Protein AF-A0A1X1BLW0-F1 (afdb_monomer)

Sequence (144 aa):
MTRNAKTIEEKAKQLRLEALRYCETADRNLKLALLEAEQRIKQAKQEFMKREQEVTNLSKNFAMGRVAKIVEFTKRMVDQKPVDLHELKPGEVEALHKYFVPYIQQLKVVELRQKEFDLVKEKIEVNAKVYMLYKQEAETADDS

Solvent-accessible surface area (backbone atoms only — not comparable to full-atom values): 7702 Å² total; per-residue (Å²): 121,67,69,64,54,54,56,50,52,55,49,52,54,51,52,39,55,50,51,43,54,48,36,57,53,48,49,57,54,44,53,53,49,42,54,53,28,53,51,50,31,53,53,35,46,55,54,35,53,55,36,48,52,51,40,56,62,55,48,72,80,45,58,68,76,54,47,55,49,46,54,53,49,30,52,32,51,78,67,72,40,91,74,81,63,85,86,48,55,72,72,52,51,50,44,29,65,74,38,46,35,57,35,56,51,34,51,52,49,32,54,51,33,48,53,55,34,54,50,42,52,51,51,48,55,51,42,53,53,52,36,50,52,44,48,52,54,53,55,59,63,76,77,110

Nearest PDB structures (foldseek):
  8wjo-assembly1_B  TM=3.511E-01  e=2.831E-01  Saccharomyces cerevisiae S288C
  8ts7-assembly1_B  TM=3.708E-01  e=2.543E+00  Homo sapiens
  8tsc-assembly1_B  TM=3.843E-01  e=2.838E+00  Homo sapiens
  5fi4-assembly1_B  TM=3.880E-01  e=8.053E+00  Homo sapiens

Foldseek 3Di:
DVVVVVVVLVVLLVVLVVLLVVLVVVLVVLVVQLVVLVVQLVVLVVVLVVLVVVLVVVCVVDDPVLSVVLLVQLVCVLVVHDDDCPVDDPVSVVCSVPRNNVNVVSVVSSVVSVVSNVVSVVSNVVSVVSSVVSVVVNVVSVVD

Mean predicted aligned error: 6.31 Å

Structure (mmCIF, N/CA/C/O backbone):
data_AF-A0A1X1BLW0-F1
#
_entry.id   AF-A0A1X1BLW0-F1
#
loop_
_atom_site.group_PDB
_atom_site.id
_atom_site.type_symbol
_atom_site.label_atom_id
_atom_site.label_alt_id
_atom_site.label_comp_id
_atom_site.label_asym_id
_atom_site.label_entity_id
_atom_site.label_seq_id
_atom_site.pdbx_PDB_ins_code
_atom_site.Cartn_x
_atom_site.Cartn_y
_atom_site.Cartn_z
_atom_site.occupancy
_atom_site.B_iso_or_equiv
_atom_site.auth_seq_id
_atom_site.auth_comp_id
_atom_site.auth_asym_id
_atom_site.auth_atom_id
_atom_site.pdbx_PDB_model_num
ATOM 1 N N . MET A 1 1 ? 19.127 4.975 -54.133 1.00 53.00 1 MET A N 1
ATOM 2 C CA . MET A 1 1 ? 18.236 4.572 -53.017 1.00 53.00 1 MET A CA 1
ATOM 3 C C . MET A 1 1 ? 18.986 4.150 -51.744 1.00 53.00 1 MET A C 1
ATOM 5 O O . MET A 1 1 ? 18.387 4.140 -50.682 1.00 53.00 1 MET A O 1
ATOM 9 N N . THR A 1 2 ? 20.294 3.882 -51.799 1.00 56.47 2 THR A N 1
ATOM 10 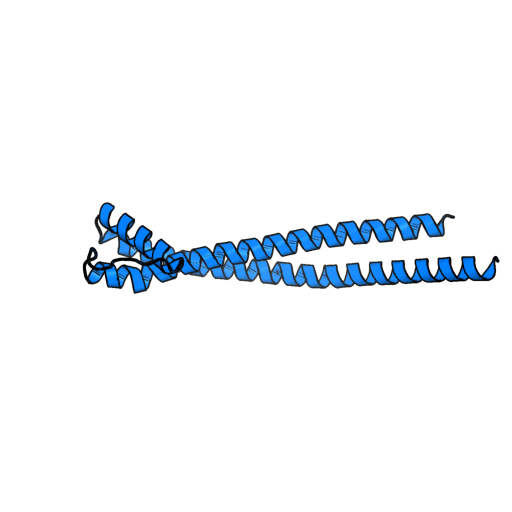C CA . THR A 1 2 ? 21.135 3.388 -50.686 1.00 56.47 2 THR A CA 1
ATOM 11 C C . THR A 1 2 ? 21.433 4.388 -49.558 1.00 56.47 2 THR A C 1
ATOM 13 O O . THR A 1 2 ? 21.652 3.966 -48.429 1.00 56.47 2 THR A O 1
ATOM 16 N N . ARG A 1 3 ? 21.422 5.706 -49.814 1.00 57.25 3 ARG A N 1
ATOM 17 C CA . ARG A 1 3 ? 21.667 6.731 -48.773 1.00 57.25 3 ARG A CA 1
ATOM 18 C C . ARG A 1 3 ? 20.551 6.794 -47.726 1.00 57.25 3 ARG A C 1
ATOM 20 O O . ARG A 1 3 ? 20.842 6.875 -46.543 1.00 57.25 3 ARG A O 1
ATOM 27 N N . ASN A 1 4 ? 19.293 6.693 -48.159 1.00 59.72 4 ASN A N 1
ATOM 28 C CA . ASN A 1 4 ? 18.141 6.778 -47.259 1.00 59.72 4 ASN A CA 1
ATOM 29 C C . ASN A 1 4 ? 18.029 5.549 -46.348 1.00 59.72 4 ASN A C 1
ATOM 31 O O . ASN A 1 4 ? 17.655 5.701 -45.192 1.00 59.72 4 ASN A O 1
ATOM 35 N N . ALA A 1 5 ? 18.391 4.360 -46.844 1.00 61.28 5 ALA A N 1
ATOM 36 C CA . ALA A 1 5 ? 18.404 3.133 -46.046 1.00 61.28 5 ALA A CA 1
ATOM 37 C C . ALA A 1 5 ? 19.432 3.207 -44.903 1.00 61.28 5 ALA A C 1
ATOM 39 O O . ALA A 1 5 ? 19.072 2.974 -43.754 1.00 61.28 5 ALA A O 1
ATOM 40 N N . LYS A 1 6 ? 20.662 3.660 -45.194 1.00 63.34 6 LYS A N 1
ATOM 41 C CA . LYS A 1 6 ? 21.712 3.857 -44.177 1.00 63.34 6 LYS A CA 1
ATOM 42 C C . LYS A 1 6 ? 21.305 4.863 -43.095 1.00 63.34 6 LYS A C 1
ATOM 44 O O . LYS A 1 6 ? 21.496 4.612 -41.914 1.00 63.34 6 LYS A O 1
ATOM 49 N N . THR A 1 7 ? 20.658 5.966 -43.476 1.00 75.62 7 THR A N 1
ATOM 50 C CA . THR A 1 7 ? 20.171 6.964 -42.508 1.00 75.62 7 THR A CA 1
ATOM 51 C C . THR A 1 7 ? 19.009 6.453 -41.644 1.00 75.62 7 THR A C 1
ATOM 53 O O . THR A 1 7 ? 18.845 6.906 -40.514 1.00 75.62 7 THR A O 1
ATOM 56 N N . ILE A 1 8 ? 18.176 5.535 -42.148 1.00 81.75 8 ILE A N 1
ATOM 57 C CA . ILE A 1 8 ? 17.099 4.911 -41.358 1.00 81.75 8 ILE A CA 1
ATOM 58 C C . ILE A 1 8 ? 17.690 3.957 -40.316 1.00 81.75 8 ILE A C 1
ATOM 60 O O . ILE A 1 8 ? 17.280 3.986 -39.158 1.00 81.75 8 ILE A O 1
ATOM 64 N N . GLU A 1 9 ? 18.677 3.162 -40.711 1.00 81.50 9 GLU A N 1
ATOM 65 C CA . GLU A 1 9 ? 19.367 2.209 -39.843 1.00 81.50 9 GLU A CA 1
ATOM 66 C C . GLU A 1 9 ? 20.148 2.902 -38.715 1.00 81.50 9 GLU A C 1
ATOM 68 O O . GLU A 1 9 ? 20.005 2.546 -37.544 1.00 81.50 9 GLU A O 1
ATOM 73 N N . GLU A 1 10 ? 20.879 3.975 -39.031 1.00 81.81 10 GLU A N 1
ATOM 74 C CA . GLU A 1 10 ? 21.566 4.816 -38.040 1.00 81.81 10 GLU A CA 1
ATOM 75 C C . GLU A 1 10 ? 20.585 5.420 -37.021 1.00 81.81 10 GLU A C 1
ATOM 77 O O . GLU A 1 10 ? 20.833 5.387 -35.813 1.00 81.81 10 GLU A O 1
ATOM 82 N N . LYS A 1 11 ? 19.429 5.916 -37.485 1.00 86.62 11 LYS A N 1
ATOM 83 C CA . LYS A 1 11 ? 18.371 6.439 -36.605 1.00 86.62 11 LYS A CA 1
ATOM 84 C C . LYS A 1 11 ? 17.767 5.350 -35.721 1.00 86.62 11 LYS A C 1
ATOM 86 O O . LYS A 1 11 ? 17.535 5.593 -34.539 1.00 86.62 11 LYS A O 1
ATOM 91 N N . ALA A 1 12 ? 17.536 4.154 -36.261 1.00 86.56 12 ALA A N 1
ATOM 92 C CA . ALA A 1 12 ? 17.036 3.020 -35.489 1.00 86.56 12 ALA A CA 1
ATOM 93 C C . ALA A 1 12 ? 18.043 2.587 -34.409 1.00 86.56 12 ALA A C 1
ATOM 95 O O . ALA A 1 12 ? 17.663 2.353 -33.261 1.00 86.56 12 ALA A O 1
ATOM 96 N N . LYS A 1 13 ? 19.343 2.551 -34.731 1.00 86.50 13 LYS A N 1
ATOM 97 C CA . LYS A 1 13 ? 20.410 2.299 -33.750 1.00 86.50 13 LYS A CA 1
ATOM 98 C C . LYS A 1 13 ? 20.420 3.350 -32.639 1.00 86.50 13 LYS A C 1
ATOM 100 O O . LYS A 1 13 ? 20.455 2.984 -31.466 1.00 86.50 13 LYS A O 1
ATOM 105 N N . GLN A 1 14 ? 20.325 4.633 -32.984 1.00 88.81 14 GLN A N 1
ATOM 106 C CA . GLN A 1 14 ? 20.290 5.707 -31.993 1.00 88.81 14 GLN A CA 1
ATOM 107 C C . GLN A 1 14 ? 19.071 5.606 -31.062 1.00 88.81 14 GLN A C 1
ATOM 109 O O . GLN A 1 14 ? 19.234 5.685 -29.844 1.00 88.81 14 GLN A O 1
ATOM 114 N N . LEU A 1 15 ? 17.874 5.371 -31.610 1.00 89.12 15 LEU A N 1
ATOM 115 C CA . LEU A 1 15 ? 16.650 5.216 -30.819 1.00 89.12 15 LEU A CA 1
ATOM 116 C C . LEU A 1 15 ? 16.741 4.042 -29.835 1.00 89.12 15 LEU A C 1
ATOM 118 O O . LEU A 1 15 ? 16.327 4.177 -28.686 1.00 89.12 15 LEU A O 1
ATOM 122 N N . ARG A 1 16 ? 17.336 2.913 -30.239 1.00 90.50 16 ARG A N 1
ATOM 123 C CA . ARG A 1 16 ? 17.554 1.762 -29.344 1.00 90.50 16 ARG A CA 1
ATOM 124 C C . ARG A 1 16 ? 18.504 2.095 -28.194 1.00 90.50 16 ARG A C 1
ATOM 126 O O . ARG A 1 16 ? 18.209 1.776 -27.047 1.00 90.50 16 ARG A O 1
ATOM 133 N N . LEU A 1 17 ? 19.610 2.789 -28.470 1.00 90.50 17 LEU A N 1
ATOM 134 C CA . LEU A 1 17 ? 20.541 3.242 -27.426 1.00 90.50 17 LEU A CA 1
ATOM 135 C C . LEU A 1 17 ? 19.893 4.256 -26.470 1.00 90.50 17 LEU A C 1
ATOM 137 O O . LEU A 1 17 ? 20.164 4.251 -25.269 1.00 90.50 17 LEU A O 1
ATOM 141 N N . GLU A 1 18 ? 19.037 5.142 -26.978 1.00 92.88 18 GLU A N 1
ATOM 142 C CA . GLU A 1 18 ? 18.228 6.044 -26.152 1.00 92.88 18 GLU A CA 1
ATOM 143 C C . GLU A 1 18 ? 17.236 5.271 -25.274 1.00 92.88 18 GLU A C 1
ATOM 145 O O . GLU A 1 18 ? 17.160 5.538 -24.074 1.00 92.88 18 GLU A O 1
ATOM 150 N N . ALA A 1 19 ? 16.557 4.263 -25.825 1.00 93.06 19 ALA A N 1
ATOM 151 C CA . ALA A 1 19 ? 15.627 3.419 -25.084 1.00 93.06 19 ALA A CA 1
ATOM 152 C C . ALA A 1 19 ? 16.317 2.590 -23.984 1.00 93.06 19 ALA A C 1
ATOM 154 O O . ALA A 1 19 ? 15.803 2.506 -22.868 1.00 93.06 19 ALA A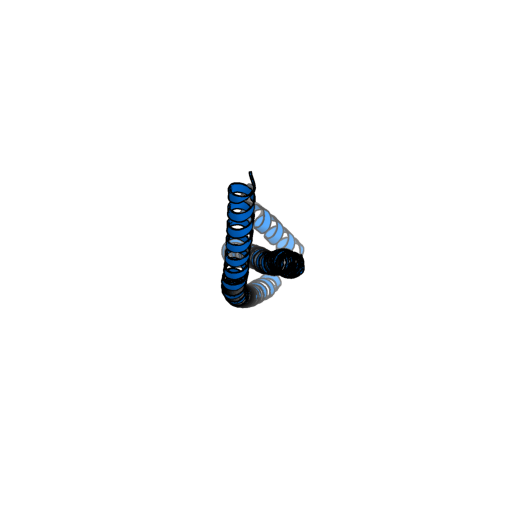 O 1
ATOM 155 N N . LEU A 1 20 ? 17.509 2.043 -24.247 1.00 94.44 20 LEU A N 1
ATOM 156 C CA . LEU A 1 20 ? 18.314 1.339 -23.241 1.00 94.44 20 LEU A CA 1
ATOM 157 C C . LEU A 1 20 ? 18.701 2.261 -22.079 1.00 94.44 20 LEU A C 1
ATOM 159 O O . LEU A 1 20 ? 18.454 1.928 -20.920 1.00 94.44 20 LEU A O 1
ATOM 163 N N . ARG A 1 21 ? 19.218 3.460 -22.378 1.00 94.19 21 ARG A N 1
ATOM 164 C CA . ARG A 1 21 ? 19.557 4.465 -21.352 1.00 94.19 21 ARG A CA 1
ATOM 165 C C . ARG A 1 21 ? 18.338 4.913 -20.550 1.00 94.19 21 ARG A C 1
ATOM 167 O O . ARG A 1 21 ? 18.438 5.154 -19.343 1.00 94.19 21 ARG A O 1
ATOM 174 N N . TYR A 1 22 ? 17.183 5.017 -21.206 1.00 95.56 22 TYR A N 1
ATOM 175 C CA . TYR A 1 22 ? 15.922 5.299 -20.532 1.00 95.56 22 TYR A CA 1
ATOM 176 C C . TYR A 1 22 ? 15.567 4.181 -19.546 1.00 95.56 22 TYR A C 1
ATOM 178 O O . TYR A 1 22 ? 15.310 4.472 -18.380 1.00 95.56 22 TYR A O 1
ATOM 186 N N . CYS A 1 23 ? 15.633 2.915 -19.968 1.00 96.19 23 CYS A N 1
ATOM 187 C CA . CYS A 1 23 ? 15.358 1.761 -19.109 1.00 96.19 23 CYS A CA 1
ATOM 188 C C . CYS A 1 23 ? 16.320 1.674 -17.911 1.00 96.19 23 CYS A C 1
ATOM 190 O O . CYS A 1 23 ? 15.891 1.367 -16.801 1.00 96.19 23 CYS A O 1
ATOM 192 N N . GLU A 1 24 ? 17.605 1.980 -18.099 1.00 94.31 24 GLU A N 1
ATOM 193 C CA . GLU A 1 24 ? 18.600 2.026 -17.015 1.00 94.31 24 GLU A CA 1
ATOM 194 C C . GLU A 1 24 ? 18.303 3.140 -16.004 1.00 94.31 24 GLU A C 1
ATOM 196 O O . GLU A 1 24 ? 18.434 2.957 -14.791 1.00 94.31 24 GLU A O 1
ATOM 201 N N . THR A 1 25 ? 17.876 4.305 -16.494 1.00 95.69 25 THR A N 1
ATOM 202 C CA . THR A 1 25 ? 17.464 5.424 -15.636 1.00 95.69 25 THR A CA 1
ATOM 203 C C . THR A 1 25 ? 16.180 5.085 -14.880 1.00 95.69 25 THR A C 1
ATOM 205 O O . THR A 1 25 ? 16.088 5.307 -13.671 1.00 95.69 25 THR A O 1
ATOM 208 N N . ALA A 1 26 ? 15.204 4.498 -15.574 1.00 96.31 26 ALA A N 1
ATOM 209 C CA . ALA A 1 26 ? 13.954 4.038 -14.992 1.00 96.31 26 ALA A CA 1
ATOM 210 C C . ALA A 1 26 ? 14.192 2.965 -13.919 1.00 96.31 26 ALA A C 1
ATOM 212 O O . ALA A 1 26 ? 13.599 3.056 -12.850 1.00 96.31 26 ALA A O 1
ATOM 213 N N . ASP A 1 27 ? 15.106 2.016 -14.141 1.00 95.50 27 ASP A N 1
ATOM 214 C CA . ASP A 1 27 ? 15.472 0.981 -13.165 1.00 95.50 27 ASP A CA 1
ATOM 215 C C . ASP A 1 27 ? 15.983 1.584 -11.846 1.00 95.50 27 ASP A C 1
ATOM 217 O O . ASP A 1 27 ? 15.509 1.219 -10.769 1.00 95.50 27 ASP A O 1
ATOM 221 N N . ARG A 1 28 ? 16.887 2.574 -11.911 1.00 95.50 28 ARG A N 1
ATOM 222 C CA . ARG A 1 28 ? 17.378 3.278 -10.711 1.00 95.50 28 ARG A CA 1
ATOM 223 C C . ARG A 1 28 ? 16.241 3.952 -9.945 1.00 95.50 28 ARG A C 1
ATOM 225 O O . ARG A 1 28 ? 16.139 3.792 -8.730 1.00 95.50 28 ARG A O 1
ATOM 232 N N . ASN A 1 29 ? 15.369 4.667 -10.653 1.00 96.81 29 ASN A N 1
ATOM 233 C CA . ASN A 1 29 ? 14.235 5.362 -10.044 1.00 96.81 29 ASN A CA 1
ATOM 234 C C . ASN A 1 29 ? 13.221 4.384 -9.439 1.00 96.81 29 ASN A C 1
ATOM 236 O O . ASN A 1 29 ? 12.709 4.619 -8.346 1.00 96.81 29 ASN A O 1
ATOM 240 N N . LEU A 1 30 ? 12.952 3.266 -10.114 1.00 97.50 30 LEU A N 1
ATOM 241 C CA . LEU A 1 30 ? 12.034 2.238 -9.634 1.00 97.50 30 LEU A CA 1
ATOM 242 C C . LEU A 1 30 ? 12.576 1.514 -8.397 1.00 97.50 30 LEU A C 1
ATOM 244 O O . LEU A 1 30 ? 11.804 1.214 -7.491 1.00 97.50 30 LEU A O 1
ATOM 248 N N . LYS A 1 31 ? 13.892 1.293 -8.303 1.00 96.44 31 LYS A N 1
ATOM 249 C CA . LYS A 1 31 ? 14.525 0.753 -7.088 1.00 96.44 31 LYS A CA 1
ATOM 250 C C . LYS A 1 31 ? 14.366 1.689 -5.891 1.00 96.44 31 LYS A C 1
ATOM 252 O O . LYS A 1 31 ? 14.036 1.224 -4.804 1.00 96.44 31 LYS A O 1
ATOM 257 N N . LEU A 1 32 ? 14.544 2.998 -6.086 1.00 97.62 32 LEU A N 1
ATOM 258 C CA . LEU A 1 32 ? 14.274 3.990 -5.037 1.00 97.62 32 LEU A CA 1
ATOM 259 C C . LEU A 1 32 ? 12.793 3.985 -4.636 1.00 97.62 32 LEU A C 1
ATOM 261 O O . LEU A 1 32 ? 12.476 3.893 -3.452 1.00 97.62 32 LEU A O 1
ATOM 265 N N . ALA A 1 33 ? 11.887 3.986 -5.617 1.00 97.12 33 ALA A N 1
ATOM 266 C CA . ALA A 1 33 ? 10.449 3.911 -5.369 1.00 97.12 33 ALA A CA 1
ATOM 267 C C . ALA A 1 33 ? 10.046 2.630 -4.616 1.00 97.12 33 ALA A C 1
ATOM 269 O O . ALA A 1 33 ? 9.140 2.669 -3.786 1.00 97.12 33 ALA A O 1
ATOM 270 N N . LEU A 1 34 ? 10.722 1.504 -4.869 1.00 97.62 34 LEU A N 1
ATOM 271 C CA . LEU A 1 34 ? 10.472 0.241 -4.175 1.00 97.62 34 LEU A CA 1
ATOM 272 C C . LEU A 1 34 ? 10.826 0.345 -2.687 1.00 97.62 34 LEU A C 1
ATOM 274 O O . LEU A 1 34 ? 10.027 -0.066 -1.847 1.00 97.62 34 LEU A O 1
ATOM 278 N N . LEU A 1 35 ? 11.981 0.940 -2.368 1.00 97.75 35 LEU A N 1
ATOM 279 C CA . LEU A 1 35 ? 12.403 1.185 -0.985 1.00 97.75 35 LEU A CA 1
ATOM 280 C C . LEU A 1 35 ? 11.420 2.112 -0.256 1.00 97.75 35 LEU A C 1
ATOM 282 O O . LEU A 1 35 ? 11.018 1.832 0.875 1.00 97.75 35 LEU A O 1
ATOM 286 N N . GLU A 1 36 ? 10.982 3.190 -0.911 1.00 97.62 36 GLU A N 1
ATOM 287 C CA . GLU A 1 36 ? 9.973 4.093 -0.351 1.00 97.62 36 GLU A CA 1
ATOM 288 C C . GLU A 1 36 ? 8.630 3.388 -0.116 1.00 97.62 36 GLU A C 1
ATOM 290 O O . GLU A 1 36 ? 8.009 3.565 0.935 1.00 97.62 36 GLU A O 1
ATOM 295 N N . ALA A 1 37 ? 8.173 2.574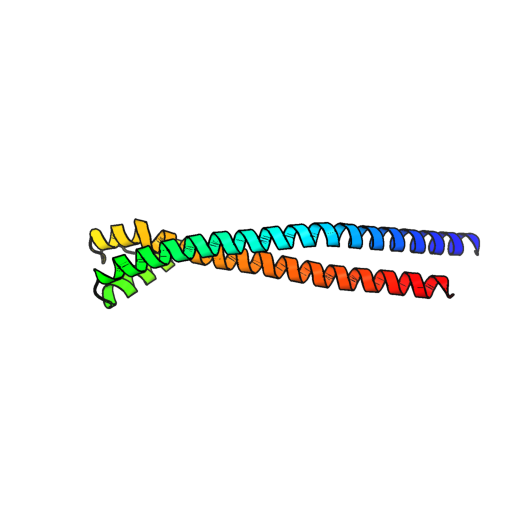 -1.072 1.00 96.88 37 ALA A N 1
ATOM 296 C CA . ALA A 1 37 ? 6.925 1.826 -0.956 1.00 96.88 37 ALA A CA 1
ATOM 297 C C . ALA A 1 37 ? 6.982 0.804 0.192 1.00 96.88 37 ALA A C 1
ATOM 299 O O . ALA A 1 37 ? 6.042 0.710 0.986 1.00 96.88 37 ALA A O 1
ATOM 300 N N . GLU A 1 38 ? 8.105 0.098 0.347 1.00 97.44 38 GLU 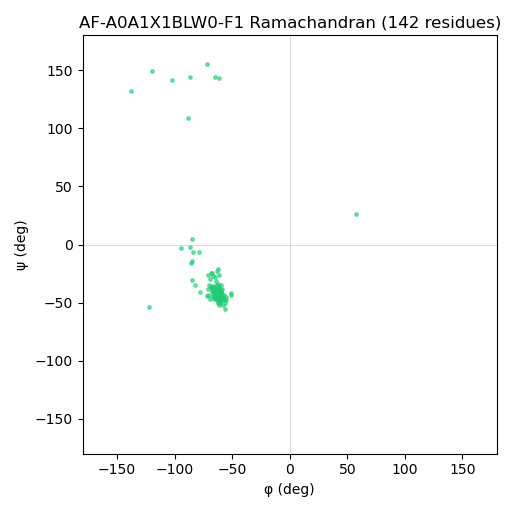A N 1
ATOM 301 C CA . GLU A 1 38 ? 8.335 -0.823 1.462 1.00 97.44 38 GLU A CA 1
ATOM 302 C C . GLU A 1 38 ? 8.286 -0.097 2.814 1.00 97.44 38 GLU A C 1
ATOM 304 O O . GLU A 1 38 ? 7.607 -0.538 3.750 1.00 97.44 38 GLU A O 1
ATOM 309 N N . GLN A 1 39 ? 8.940 1.064 2.912 1.00 97.75 39 GLN A N 1
ATOM 310 C CA . GLN A 1 39 ? 8.917 1.879 4.122 1.00 97.75 39 GLN A CA 1
ATOM 311 C C . GLN A 1 39 ? 7.500 2.362 4.461 1.00 97.75 39 GLN A C 1
ATOM 313 O O . GLN A 1 39 ? 7.094 2.289 5.625 1.00 97.75 39 GLN A O 1
ATOM 318 N N . ARG A 1 40 ? 6.721 2.803 3.465 1.00 97.19 40 ARG A N 1
ATOM 319 C CA . ARG A 1 40 ? 5.325 3.231 3.657 1.00 97.19 40 ARG A CA 1
ATOM 320 C C . ARG A 1 40 ? 4.438 2.088 4.139 1.00 97.19 40 ARG A C 1
ATOM 322 O O . ARG A 1 40 ? 3.638 2.298 5.049 1.00 97.19 40 ARG A O 1
ATOM 329 N N . ILE A 1 41 ? 4.597 0.876 3.597 1.00 97.75 41 ILE A N 1
ATOM 330 C CA . ILE A 1 41 ? 3.884 -0.309 4.101 1.00 97.75 41 ILE A CA 1
ATOM 331 C C . ILE A 1 41 ? 4.258 -0.575 5.554 1.00 97.75 41 ILE A C 1
ATOM 333 O O . ILE A 1 41 ? 3.377 -0.799 6.384 1.00 97.75 41 ILE A O 1
ATOM 337 N N . LYS A 1 42 ? 5.554 -0.551 5.879 1.00 96.94 42 LYS A N 1
ATOM 338 C CA . LYS A 1 42 ? 6.034 -0.802 7.241 1.00 96.94 42 LYS A CA 1
ATOM 339 C C . LYS A 1 42 ? 5.439 0.196 8.235 1.00 96.94 42 LYS A C 1
ATOM 341 O O . LYS A 1 42 ? 4.938 -0.221 9.276 1.00 96.94 42 LYS A O 1
ATOM 346 N N . GLN A 1 43 ? 5.443 1.485 7.900 1.00 97.44 43 GLN A N 1
ATOM 347 C CA . GLN A 1 43 ? 4.834 2.535 8.721 1.00 97.44 43 GLN A CA 1
ATOM 348 C C . GLN A 1 43 ? 3.320 2.330 8.873 1.00 97.44 43 GLN A C 1
ATOM 350 O O . GLN A 1 43 ? 2.812 2.336 9.994 1.00 97.44 43 GLN A O 1
ATOM 355 N N . ALA A 1 44 ? 2.609 2.061 7.773 1.00 97.12 44 ALA A N 1
ATOM 356 C CA . ALA A 1 44 ? 1.167 1.831 7.801 1.00 97.12 44 ALA A CA 1
ATOM 357 C C . ALA A 1 44 ? 0.789 0.616 8.665 1.00 97.12 44 ALA A C 1
ATOM 359 O O . ALA A 1 44 ? -0.151 0.701 9.457 1.00 97.12 44 ALA A O 1
ATOM 360 N N . LYS A 1 45 ? 1.549 -0.487 8.564 1.00 97.50 45 LYS A N 1
ATOM 361 C CA . LYS A 1 45 ? 1.371 -1.696 9.384 1.00 97.50 45 LYS A CA 1
ATOM 362 C C . LYS A 1 45 ? 1.652 -1.431 10.862 1.00 97.50 45 LYS A C 1
ATOM 364 O O . LYS A 1 45 ? 0.898 -1.893 11.708 1.00 97.50 45 LYS A O 1
ATOM 369 N N . GLN A 1 46 ? 2.693 -0.666 11.196 1.00 97.81 46 GLN A N 1
ATOM 370 C CA . GLN A 1 46 ? 2.976 -0.296 12.588 1.00 97.81 46 GLN A CA 1
ATOM 371 C C . GLN A 1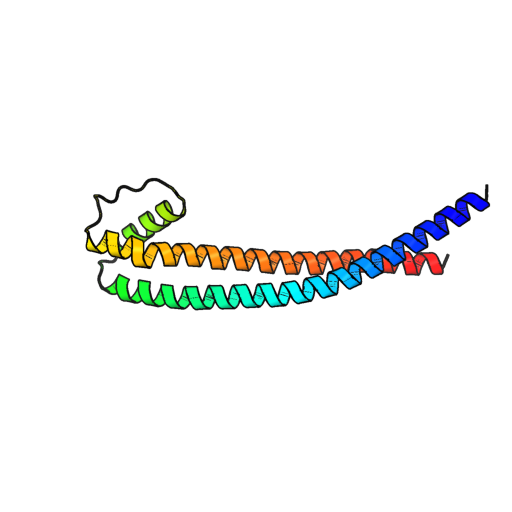 46 ? 1.834 0.507 13.215 1.00 97.81 46 GLN A C 1
ATOM 373 O O . GLN A 1 46 ? 1.445 0.246 14.351 1.00 97.81 46 GLN A O 1
ATOM 378 N N . GLU A 1 47 ? 1.284 1.476 12.485 1.00 96.50 47 GLU A N 1
ATOM 379 C CA . GLU A 1 47 ? 0.132 2.242 12.955 1.00 96.50 47 GLU A CA 1
ATOM 380 C C . GLU A 1 47 ? -1.130 1.374 13.054 1.00 96.50 47 GLU A C 1
ATOM 382 O O . GLU A 1 47 ? -1.871 1.482 14.031 1.00 96.50 47 GLU A O 1
ATOM 387 N N . PHE A 1 48 ? -1.338 0.463 12.101 1.00 97.00 48 PHE A N 1
ATOM 388 C CA . PHE A 1 48 ? -2.424 -0.513 12.160 1.00 97.00 48 PHE A CA 1
ATOM 389 C C . PHE A 1 48 ? -2.352 -1.365 13.431 1.00 97.00 48 PHE A C 1
ATOM 391 O O . PHE A 1 48 ? -3.342 -1.438 14.150 1.00 97.00 48 PHE A O 1
ATOM 398 N N . MET A 1 49 ? -1.180 -1.913 13.773 1.00 97.19 49 MET A N 1
ATOM 399 C CA . MET A 1 49 ? -0.997 -2.710 14.995 1.00 97.19 49 MET A CA 1
ATOM 400 C C . MET A 1 49 ? -1.333 -1.921 16.268 1.00 97.19 49 MET A C 1
ATOM 402 O O . MET A 1 49 ? -1.930 -2.463 17.196 1.00 97.19 49 MET A O 1
ATOM 406 N N . LYS A 1 50 ? -0.981 -0.627 16.326 1.00 96.25 50 LYS A N 1
ATOM 407 C CA . LYS A 1 50 ? -1.337 0.233 17.469 1.00 96.25 50 LYS A CA 1
ATOM 408 C C . LYS A 1 50 ? -2.854 0.355 17.615 1.00 96.25 50 LYS A C 1
ATOM 410 O O . LYS A 1 50 ? -3.387 0.124 18.697 1.00 96.25 50 LYS A O 1
ATOM 415 N N . ARG A 1 51 ? -3.550 0.651 16.515 1.00 95.44 51 ARG A N 1
ATOM 416 C CA . ARG A 1 51 ? -5.015 0.782 16.491 1.00 95.44 51 ARG A CA 1
ATOM 417 C C . ARG A 1 51 ? -5.716 -0.550 16.758 1.00 95.44 51 ARG A C 1
ATOM 419 O O . ARG A 1 51 ? -6.729 -0.583 17.449 1.00 95.44 51 ARG A O 1
ATOM 426 N N . GLU A 1 52 ? -5.169 -1.652 16.253 1.00 95.19 52 GLU A N 1
ATOM 427 C CA . GLU A 1 52 ? -5.673 -3.003 16.509 1.00 95.19 52 GLU A CA 1
ATOM 428 C C . GLU A 1 52 ? -5.631 -3.339 18.000 1.00 95.19 52 GLU A C 1
ATOM 430 O O . GLU A 1 52 ? -6.604 -3.859 18.551 1.00 95.19 52 GLU A O 1
ATOM 435 N N . GLN A 1 53 ? -4.539 -2.982 18.678 1.00 94.25 53 GLN A N 1
ATOM 436 C CA . GLN A 1 53 ? -4.413 -3.178 20.116 1.00 94.25 53 GLN A CA 1
ATOM 437 C C . GLN A 1 53 ? -5.433 -2.338 20.901 1.00 94.25 53 GLN A C 1
ATOM 439 O O . GLN A 1 53 ? -6.044 -2.843 21.846 1.00 94.25 53 GLN A O 1
ATOM 444 N N . GLU A 1 54 ? -5.643 -1.077 20.511 1.00 93.81 54 GLU A N 1
ATOM 445 C CA . GLU A 1 54 ? -6.647 -0.191 21.116 1.00 93.81 54 GLU A CA 1
ATOM 446 C C . GLU A 1 54 ? -8.065 -0.756 20.960 1.00 93.81 54 GLU A C 1
ATOM 448 O O . GLU A 1 54 ? -8.787 -0.897 21.950 1.00 93.81 54 GLU A O 1
ATOM 453 N N . VAL A 1 55 ? -8.443 -1.154 19.740 1.00 93.56 55 VAL A N 1
ATOM 454 C CA . VAL A 1 55 ? -9.753 -1.752 19.447 1.00 93.56 55 VAL A CA 1
ATOM 455 C C . VAL A 1 55 ? -9.932 -3.077 20.178 1.00 93.56 55 VAL A C 1
ATOM 457 O O . VAL A 1 55 ? -10.991 -3.306 20.759 1.00 93.56 55 VAL A O 1
ATOM 460 N N . THR A 1 56 ? -8.915 -3.939 20.210 1.00 92.00 56 THR A N 1
ATOM 461 C CA . THR A 1 56 ? -8.972 -5.231 20.913 1.00 92.00 56 THR A CA 1
ATOM 462 C C . THR A 1 56 ? -9.182 -5.037 22.410 1.00 92.00 56 THR A C 1
ATOM 464 O O . THR A 1 56 ? -9.999 -5.726 23.019 1.00 92.00 56 THR A O 1
ATOM 467 N N . ASN A 1 57 ? -8.476 -4.081 23.017 1.00 92.12 57 ASN A N 1
ATOM 468 C CA . ASN A 1 57 ? -8.638 -3.770 24.433 1.00 92.12 57 ASN A CA 1
ATOM 469 C C . ASN A 1 57 ? -10.024 -3.197 24.733 1.00 92.12 57 ASN A C 1
ATOM 471 O O . ASN A 1 57 ? -10.659 -3.625 25.694 1.00 92.12 57 ASN A O 1
ATOM 475 N N . LEU A 1 58 ? -10.516 -2.286 23.893 1.00 90.62 58 LEU A N 1
ATOM 476 C CA . LEU A 1 58 ? -11.836 -1.687 24.060 1.00 90.62 58 LEU A CA 1
ATOM 477 C C . LEU A 1 58 ? -12.969 -2.699 23.832 1.00 90.62 58 LEU A C 1
ATOM 479 O O . LEU A 1 58 ? -13.967 -2.682 24.549 1.00 90.62 58 LEU A O 1
ATOM 483 N N . SER A 1 59 ? -12.802 -3.615 22.876 1.00 89.88 59 SER A N 1
ATOM 484 C CA . SER A 1 59 ? -13.804 -4.628 22.521 1.00 89.88 59 SER A CA 1
ATOM 485 C C . SER A 1 59 ? -14.127 -5.576 23.676 1.00 89.88 59 SER A C 1
ATOM 487 O O . SER A 1 59 ? -15.248 -6.069 23.751 1.00 89.88 59 SER A O 1
ATOM 489 N N . LYS A 1 60 ? -13.196 -5.780 24.620 1.00 90.88 60 LYS A N 1
ATOM 490 C CA . LYS A 1 60 ? -13.420 -6.584 25.837 1.00 90.88 60 LYS A CA 1
ATOM 491 C C . LYS A 1 60 ? -14.512 -6.011 26.747 1.00 90.88 60 LYS A C 1
ATOM 493 O O . LYS A 1 60 ? -15.084 -6.751 27.539 1.00 90.88 60 LYS A O 1
ATOM 498 N N . ASN A 1 61 ? -14.815 -4.719 26.620 1.00 89.50 61 ASN A N 1
ATOM 499 C CA . ASN A 1 61 ? -15.839 -4.039 27.415 1.00 89.50 61 ASN A CA 1
ATOM 500 C C . ASN A 1 61 ? -17.246 -4.160 26.809 1.00 89.50 61 ASN A C 1
ATOM 502 O O . ASN A 1 61 ? -18.213 -3.659 27.383 1.00 89.50 61 ASN A O 1
ATOM 506 N N . PHE A 1 62 ? -17.377 -4.812 25.653 1.00 89.25 62 PHE A N 1
ATOM 507 C CA . PHE A 1 62 ? -18.637 -4.978 24.946 1.00 89.25 62 PHE A CA 1
ATOM 508 C C . PHE A 1 62 ? -18.983 -6.459 24.785 1.00 89.25 62 PHE A C 1
ATOM 510 O O . PHE A 1 62 ? -18.118 -7.317 24.628 1.00 89.25 62 PHE A O 1
ATOM 517 N N . ALA A 1 63 ? -20.280 -6.769 24.765 1.00 88.25 63 ALA A N 1
ATOM 518 C CA . ALA A 1 63 ? -20.731 -8.096 24.365 1.00 88.25 63 ALA A CA 1
ATOM 519 C C . ALA A 1 63 ? -20.384 -8.347 22.886 1.00 88.25 63 ALA A C 1
ATOM 521 O O . ALA A 1 63 ? -20.522 -7.446 22.057 1.00 88.25 63 ALA A O 1
ATOM 522 N N . MET A 1 64 ? -20.022 -9.584 22.530 1.00 83.56 64 MET A N 1
ATOM 523 C CA . MET A 1 64 ? -19.617 -9.955 21.162 1.00 83.56 64 MET A CA 1
ATOM 524 C C . MET A 1 64 ? -20.615 -9.509 20.079 1.00 83.56 64 MET A C 1
ATOM 526 O O . MET A 1 64 ? -20.212 -8.967 19.051 1.00 83.56 64 MET A O 1
ATOM 530 N N . GLY A 1 65 ? -21.923 -9.655 20.327 1.00 83.56 65 GLY A N 1
ATOM 531 C CA . GLY A 1 65 ? -22.964 -9.206 19.393 1.00 83.56 65 GLY A CA 1
ATOM 532 C C . GLY A 1 65 ? -23.001 -7.685 19.183 1.00 83.56 65 GLY A C 1
ATOM 533 O O . GLY A 1 65 ? -23.369 -7.220 18.107 1.00 83.56 65 GLY A O 1
ATOM 534 N N . ARG A 1 66 ? -22.571 -6.896 20.177 1.00 90.25 66 ARG A N 1
ATOM 535 C CA . ARG A 1 66 ? -22.437 -5.435 20.050 1.00 90.25 66 ARG A CA 1
ATOM 536 C C . ARG A 1 66 ? -21.173 -5.060 19.283 1.00 90.25 66 ARG A C 1
ATOM 538 O O . ARG A 1 66 ? -21.249 -4.207 18.407 1.00 90.25 66 ARG A O 1
ATOM 545 N N . VAL A 1 67 ? -20.053 -5.747 19.527 1.00 90.25 67 VAL A N 1
ATOM 546 C CA . VAL A 1 67 ? -18.803 -5.546 18.767 1.00 90.25 67 VAL A CA 1
ATOM 547 C C . VAL A 1 67 ? -19.030 -5.784 17.275 1.00 90.25 67 VAL A C 1
ATOM 549 O O . VAL A 1 67 ? -18.661 -4.941 16.461 1.00 90.25 67 VAL A O 1
ATOM 552 N N . ALA A 1 68 ? -19.698 -6.883 16.908 1.00 89.50 68 ALA A N 1
ATOM 553 C CA . ALA A 1 68 ? -20.017 -7.181 15.512 1.00 89.50 68 ALA A CA 1
ATOM 554 C C . ALA A 1 68 ? -20.822 -6.050 14.846 1.00 89.50 68 ALA A C 1
ATOM 556 O O . ALA A 1 68 ? -20.491 -5.624 13.739 1.00 89.50 68 ALA A O 1
ATOM 557 N N . LYS A 1 69 ? -21.821 -5.508 15.556 1.00 91.69 69 LYS A N 1
ATOM 558 C CA . LYS A 1 69 ? -22.645 -4.391 15.079 1.00 91.69 69 LYS A CA 1
ATOM 559 C C . LYS A 1 69 ? -21.842 -3.099 14.910 1.00 91.69 69 LYS A C 1
ATOM 561 O O . LYS A 1 69 ? -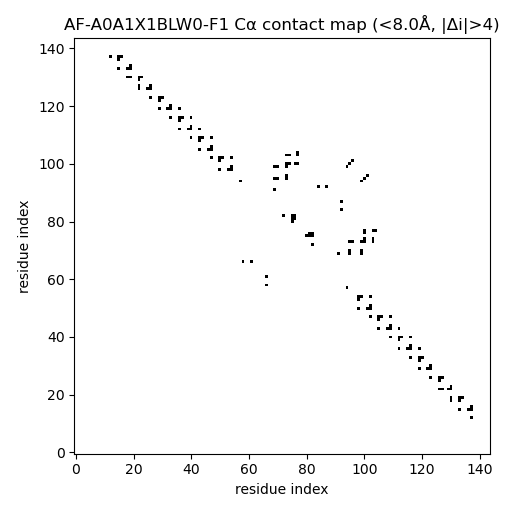21.962 -2.434 13.885 1.00 91.69 69 LYS A O 1
ATOM 566 N N . ILE A 1 70 ? -20.973 -2.773 15.870 1.00 93.00 70 ILE A N 1
ATOM 567 C CA . ILE A 1 70 ? -20.076 -1.610 15.780 1.00 93.00 70 ILE A CA 1
ATOM 568 C C . ILE A 1 70 ? -19.162 -1.741 14.558 1.00 93.00 70 ILE A C 1
ATOM 570 O O . ILE A 1 70 ? -19.037 -0.789 13.790 1.00 93.00 70 ILE A O 1
ATOM 574 N N . VAL A 1 71 ? -18.564 -2.916 14.331 1.00 92.38 71 VAL A N 1
ATOM 575 C CA . VAL A 1 71 ? -17.694 -3.173 13.171 1.00 92.38 71 VAL A CA 1
ATOM 576 C C . VAL A 1 71 ? -18.462 -3.040 11.854 1.00 92.38 71 VAL A C 1
ATOM 578 O O . VAL A 1 71 ? -17.948 -2.446 10.907 1.00 92.38 71 VAL A O 1
ATOM 581 N N . GLU A 1 72 ? -19.687 -3.560 11.773 1.00 93.06 72 GLU A N 1
ATOM 582 C CA . GLU A 1 72 ? -20.531 -3.423 10.582 1.00 93.06 72 GLU A CA 1
ATOM 583 C C . GLU A 1 72 ? -20.826 -1.950 10.264 1.00 93.06 72 GLU A C 1
ATOM 585 O O . GLU A 1 72 ? -20.610 -1.496 9.136 1.00 93.06 72 GLU A O 1
ATOM 590 N N . PHE A 1 73 ? -21.275 -1.192 11.264 1.00 94.31 73 PHE A N 1
ATOM 591 C CA . PHE A 1 73 ? -21.594 0.228 11.121 1.00 94.31 73 PHE A CA 1
ATOM 592 C C . PHE A 1 73 ? -20.355 1.030 10.739 1.00 94.31 73 PHE A C 1
ATOM 594 O O . PHE A 1 73 ? -20.394 1.843 9.820 1.00 94.31 73 PHE A O 1
ATOM 601 N N . THR A 1 74 ? -19.222 0.715 11.361 1.00 94.62 74 THR A N 1
ATOM 602 C CA . THR A 1 74 ? -17.925 1.297 11.020 1.00 94.62 74 THR A CA 1
ATOM 603 C C . THR A 1 74 ? -17.587 1.090 9.546 1.00 94.62 74 THR A C 1
ATOM 605 O O . THR A 1 74 ? -17.248 2.050 8.858 1.00 94.62 74 THR A O 1
ATOM 608 N N . LYS A 1 75 ? -17.699 -0.142 9.029 1.00 94.50 75 LYS A N 1
ATOM 609 C CA . LYS A 1 75 ? -17.416 -0.437 7.614 1.00 94.50 75 LYS A CA 1
ATOM 610 C C . LYS A 1 75 ? -18.304 0.384 6.686 1.00 94.50 75 LYS A C 1
ATOM 612 O O . LYS A 1 75 ? -17.795 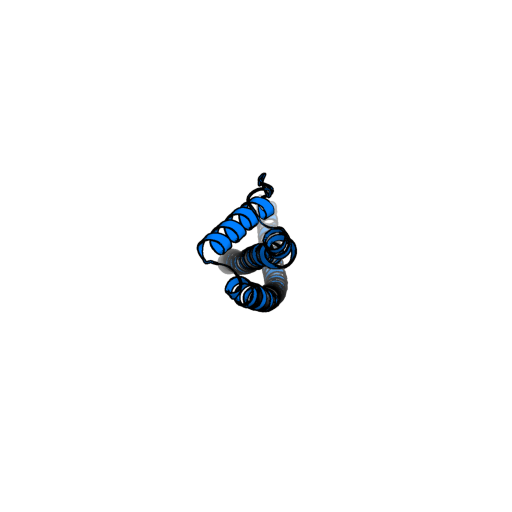1.003 5.757 1.00 94.50 75 LYS A O 1
ATOM 617 N N . ARG A 1 76 ? -19.608 0.451 6.971 1.00 94.75 76 ARG A N 1
ATOM 618 C CA . ARG A 1 76 ? -20.553 1.274 6.202 1.00 94.75 76 ARG A CA 1
ATOM 619 C C . ARG A 1 76 ? -20.161 2.754 6.226 1.00 94.75 76 ARG A C 1
ATOM 621 O O . ARG A 1 76 ? -20.120 3.367 5.168 1.00 94.75 76 ARG A O 1
ATOM 628 N N . MET A 1 77 ? -19.787 3.300 7.382 1.00 93.88 77 MET A N 1
ATOM 629 C CA . MET A 1 77 ? -19.350 4.696 7.499 1.00 93.88 77 MET A CA 1
ATOM 630 C C . MET A 1 77 ? -18.064 4.984 6.723 1.00 93.88 77 MET A C 1
ATOM 632 O O . MET A 1 77 ? -17.984 5.988 6.020 1.00 93.88 77 MET A O 1
ATOM 636 N N . VAL A 1 78 ? -17.069 4.097 6.797 1.00 94.06 78 VAL A N 1
ATOM 637 C CA . VAL A 1 78 ? -15.822 4.237 6.025 1.00 94.06 78 VAL A CA 1
ATOM 638 C C . VAL A 1 78 ? -16.068 4.055 4.517 1.00 94.06 78 VAL A C 1
ATOM 640 O O . VAL A 1 78 ? -15.314 4.584 3.703 1.00 94.06 78 VAL A O 1
ATOM 643 N N . ASP A 1 79 ? -17.129 3.346 4.131 1.00 94.19 79 ASP A N 1
ATOM 644 C CA . ASP A 1 79 ? -17.631 3.246 2.753 1.00 94.19 79 ASP A CA 1
ATOM 645 C C . ASP A 1 79 ? -18.582 4.394 2.357 1.00 94.19 79 ASP A C 1
ATOM 647 O O . ASP A 1 79 ? -19.150 4.352 1.269 1.00 94.19 79 ASP A O 1
ATOM 651 N N . GLN A 1 80 ? -18.785 5.398 3.220 1.00 92.75 80 GLN A N 1
ATOM 652 C CA . GLN A 1 80 ? -19.724 6.514 3.014 1.00 92.75 80 GLN A CA 1
ATOM 653 C C . GLN A 1 80 ? -21.182 6.072 2.784 1.00 92.75 80 GLN A C 1
ATOM 655 O O . GLN A 1 80 ? -21.980 6.778 2.168 1.00 92.75 80 GLN A O 1
ATOM 660 N N . LYS A 1 81 ? -21.552 4.897 3.295 1.00 93.19 81 LYS A N 1
ATOM 661 C CA . LYS A 1 81 ? -22.926 4.393 3.287 1.00 93.19 81 LYS A CA 1
ATOM 662 C C . LYS A 1 81 ? -23.677 4.921 4.512 1.00 93.19 81 LYS A C 1
ATOM 664 O O . LYS A 1 81 ? -23.079 5.022 5.586 1.00 93.19 81 LYS A O 1
ATOM 669 N N . PRO A 1 82 ? -24.980 5.222 4.384 1.00 88.88 82 PRO A N 1
ATOM 670 C CA . PRO A 1 82 ? -25.786 5.669 5.510 1.00 88.88 82 PRO A CA 1
ATOM 671 C C . PRO A 1 82 ? -25.851 4.594 6.600 1.00 88.88 82 PRO A C 1
ATOM 673 O O . PRO A 1 82 ? -25.916 3.391 6.318 1.00 88.88 82 PRO A O 1
ATOM 676 N N . VAL A 1 83 ? -25.842 5.047 7.850 1.00 89.94 83 VAL A N 1
ATOM 677 C CA . VAL A 1 83 ? -25.914 4.205 9.045 1.00 89.94 83 VAL A CA 1
ATOM 678 C C . VAL A 1 83 ? -26.857 4.857 10.042 1.00 89.94 83 VAL A C 1
ATOM 680 O O . VAL A 1 83 ? -26.735 6.050 10.312 1.00 89.94 83 VAL A O 1
ATOM 683 N N . ASP A 1 84 ? -27.776 4.071 10.596 1.00 89.75 84 ASP A N 1
ATOM 684 C CA . ASP A 1 84 ? -28.619 4.517 11.697 1.00 89.75 84 ASP A CA 1
ATOM 685 C C . ASP A 1 84 ? -27.931 4.237 13.037 1.00 89.75 84 ASP A C 1
ATOM 687 O O . ASP A 1 84 ? -27.793 3.091 13.460 1.00 89.75 84 ASP A O 1
ATOM 691 N N . LEU A 1 85 ? -27.482 5.298 13.707 1.00 90.62 85 LEU A N 1
ATOM 692 C CA . LEU A 1 85 ? -26.781 5.202 14.986 1.00 90.62 85 LEU A CA 1
ATOM 693 C C . LEU A 1 85 ? -27.725 5.107 16.195 1.00 90.62 85 LEU A C 1
ATOM 695 O O . LEU A 1 85 ? -27.235 4.862 17.295 1.00 90.62 85 LEU A O 1
ATOM 699 N N . HIS A 1 86 ? -29.049 5.242 16.027 1.00 88.69 86 HIS A N 1
ATOM 700 C CA . HIS A 1 86 ? -30.005 5.180 17.148 1.00 88.69 86 HIS A CA 1
ATOM 701 C C . HIS A 1 86 ? -30.005 3.817 17.850 1.00 88.69 86 HIS A C 1
ATOM 703 O O . HIS A 1 86 ? -30.361 3.703 19.021 1.00 88.69 86 HIS A O 1
ATOM 709 N N . GLU A 1 87 ? -29.565 2.770 17.154 1.00 83.81 87 GLU A N 1
ATOM 710 C CA . GLU A 1 87 ? -29.457 1.421 17.704 1.00 83.81 87 GLU A CA 1
ATOM 711 C C . GLU A 1 87 ? -28.210 1.213 18.587 1.00 83.81 87 GLU A C 1
ATOM 713 O O . GLU A 1 87 ? -28.040 0.136 19.185 1.00 83.81 87 GLU A O 1
ATOM 718 N N . LEU A 1 88 ? -27.319 2.208 18.653 1.00 89.69 88 LEU A N 1
ATOM 719 C CA . LEU A 1 88 ? -26.111 2.213 19.471 1.00 89.69 88 LEU A CA 1
ATOM 720 C C . LEU A 1 88 ? -26.297 3.065 20.729 1.00 89.69 88 LEU A C 1
ATOM 722 O O . LEU A 1 88 ? -26.895 4.137 20.721 1.00 89.69 88 LEU A O 1
ATOM 726 N N . LYS A 1 89 ? -25.736 2.589 21.839 1.00 91.69 89 LYS A N 1
ATOM 727 C CA . LYS A 1 89 ? -25.623 3.355 23.078 1.00 91.69 89 LYS A CA 1
ATOM 728 C C . LYS A 1 89 ? -24.567 4.451 22.902 1.00 91.69 89 LYS A C 1
ATOM 730 O O . LYS A 1 89 ? -23.616 4.249 22.145 1.00 91.69 89 LYS A O 1
ATOM 735 N N . PRO A 1 90 ? -24.631 5.552 23.670 1.00 91.38 90 PRO A N 1
ATOM 736 C CA . PRO A 1 90 ? -23.657 6.642 23.568 1.00 91.38 90 PRO A CA 1
ATOM 737 C C . PRO A 1 90 ? -22.189 6.186 23.628 1.00 91.38 90 PRO A C 1
ATOM 739 O O . PRO A 1 90 ? -21.389 6.591 22.791 1.00 91.38 90 PRO A O 1
ATOM 742 N N . GLY A 1 91 ? -21.845 5.269 24.542 1.00 89.94 91 GLY A N 1
ATOM 743 C CA . GLY A 1 91 ? -20.479 4.736 24.644 1.00 89.94 91 GLY A CA 1
ATOM 744 C C . GLY A 1 91 ? -20.041 3.879 23.449 1.00 89.94 91 GLY A C 1
ATOM 745 O O . GLY A 1 91 ? -18.853 3.775 23.165 1.00 89.94 91 GLY A O 1
ATOM 746 N N . GLU A 1 92 ? -20.982 3.287 22.714 1.00 92.00 92 GLU A N 1
ATOM 747 C CA . GLU A 1 92 ? -20.689 2.523 21.496 1.00 92.00 92 GLU A CA 1
ATOM 748 C C . GLU A 1 92 ? -20.537 3.447 20.290 1.00 92.00 92 GLU A C 1
ATOM 750 O O . GLU A 1 92 ? -19.688 3.191 19.443 1.00 92.00 92 GLU A O 1
ATOM 755 N N . VAL A 1 93 ? -21.308 4.538 20.234 1.00 93.62 93 VAL A N 1
ATOM 756 C CA . VAL A 1 93 ? -21.120 5.608 19.243 1.00 93.62 93 VAL A CA 1
ATOM 757 C C . VAL A 1 93 ? -19.749 6.262 19.432 1.00 93.62 93 VAL A C 1
ATOM 759 O O . VAL A 1 93 ? -19.004 6.420 18.466 1.00 93.62 93 VAL A O 1
ATOM 762 N N . GLU A 1 94 ? -19.362 6.574 20.672 1.00 93.12 94 GLU A N 1
ATOM 763 C CA . GLU A 1 94 ? -18.025 7.099 20.965 1.00 93.12 94 GLU A CA 1
ATOM 764 C C . GLU A 1 94 ? -16.934 6.098 20.563 1.00 93.12 94 GLU A C 1
ATOM 766 O O . GLU A 1 94 ? -15.996 6.460 19.847 1.00 93.12 94 GLU A O 1
ATOM 771 N N . ALA A 1 95 ? -17.075 4.830 20.968 1.00 93.06 95 ALA A N 1
ATOM 772 C CA . ALA A 1 95 ? -16.139 3.773 20.602 1.00 93.06 95 ALA A CA 1
ATOM 773 C C . ALA A 1 95 ? -15.979 3.663 19.079 1.00 93.06 95 ALA A C 1
ATOM 775 O O . ALA A 1 95 ? -14.856 3.595 18.569 1.00 93.06 95 ALA A O 1
ATOM 776 N N . LEU A 1 96 ? -17.103 3.693 18.360 1.00 94.62 96 LEU A N 1
ATOM 777 C CA . LEU A 1 96 ? -17.157 3.629 16.910 1.00 94.62 96 LEU A CA 1
ATOM 778 C C . LEU A 1 96 ? -16.315 4.739 16.279 1.00 94.62 96 LEU A C 1
ATOM 780 O O . LEU A 1 96 ? -15.408 4.452 15.499 1.00 94.62 96 LEU A O 1
ATOM 784 N N . HIS A 1 97 ? -16.582 5.996 16.631 1.00 94.12 97 HIS A N 1
ATOM 785 C CA . HIS A 1 97 ? -15.922 7.141 16.003 1.00 94.12 97 HIS A CA 1
ATOM 786 C C . HIS A 1 97 ? -14.452 7.272 16.396 1.00 94.12 97 HIS A C 1
ATOM 788 O O . HIS A 1 97 ? -13.622 7.631 15.562 1.00 94.12 97 HIS A O 1
ATOM 794 N N . LYS A 1 98 ? -14.126 6.993 17.658 1.00 95.19 98 LYS A N 1
ATOM 795 C CA . LYS A 1 98 ? -12.792 7.242 18.206 1.00 95.19 98 LYS A CA 1
ATOM 796 C C . LYS A 1 98 ? -11.805 6.112 17.927 1.00 95.19 98 LYS A C 1
ATOM 798 O O . LYS A 1 98 ? -10.618 6.385 17.777 1.00 95.19 98 LYS A O 1
ATOM 803 N N . TYR A 1 99 ? -12.277 4.869 17.836 1.00 95.31 99 TYR A N 1
ATOM 804 C CA . TYR A 1 99 ? -11.402 3.697 17.739 1.00 95.31 99 TYR A CA 1
ATOM 805 C C . TYR A 1 99 ? -11.664 2.865 16.487 1.00 95.31 99 TYR A C 1
ATOM 807 O O . TYR A 1 99 ? -10.743 2.630 15.704 1.00 95.31 99 TYR A O 1
ATOM 815 N N . PHE A 1 100 ? -12.911 2.448 16.250 1.00 95.69 100 PHE A N 1
ATOM 816 C CA . PHE A 1 100 ? -13.202 1.520 15.154 1.00 95.69 100 PHE A CA 1
ATOM 817 C C . PHE A 1 100 ? -13.076 2.179 13.774 1.00 95.69 100 PHE A C 1
ATOM 819 O O . PHE A 1 100 ? -12.462 1.589 12.884 1.00 95.69 100 PHE A O 1
ATOM 826 N N . VAL A 1 101 ? -13.598 3.396 13.578 1.00 96.06 101 VAL A N 1
ATOM 827 C CA . VAL A 1 101 ? -13.475 4.128 12.302 1.00 96.06 101 VAL A CA 1
ATOM 828 C C . VAL A 1 101 ? -12.008 4.330 11.924 1.00 96.06 101 VAL A C 1
ATOM 830 O O . VAL A 1 101 ? -11.632 3.895 10.832 1.00 96.06 101 VAL A O 1
ATOM 833 N N . PRO A 1 102 ? -11.146 4.874 12.801 1.00 96.19 102 PRO A N 1
ATOM 834 C CA . PRO A 1 102 ? -9.734 5.009 12.479 1.00 96.19 102 PRO A CA 1
ATOM 835 C C . PRO A 1 102 ? -9.021 3.669 12.253 1.00 96.19 102 PRO A C 1
ATOM 837 O O . PRO A 1 102 ? -8.145 3.585 11.397 1.00 96.19 102 PRO A O 1
ATOM 840 N N . TYR A 1 103 ? -9.396 2.603 12.969 1.00 96.81 103 TYR A N 1
ATOM 841 C CA . TYR A 1 103 ? -8.857 1.257 12.740 1.00 96.81 103 TYR A CA 1
ATOM 842 C C . TYR A 1 103 ? -9.180 0.728 11.335 1.00 96.81 103 TYR A C 1
ATOM 844 O O . TYR A 1 103 ? -8.276 0.317 10.607 1.00 96.81 103 TYR A O 1
ATOM 852 N N . ILE A 1 104 ? -10.447 0.795 10.911 1.00 95.94 104 ILE A N 1
ATOM 853 C CA . ILE A 1 104 ? -10.862 0.336 9.576 1.00 95.94 104 ILE A CA 1
ATOM 854 C C . ILE A 1 104 ? -10.289 1.235 8.472 1.00 95.94 104 ILE A C 1
ATOM 856 O O . ILE A 1 104 ? -9.889 0.737 7.421 1.00 95.94 104 ILE A O 1
ATOM 860 N N . GLN A 1 105 ? -10.195 2.548 8.696 1.00 96.19 105 GLN A N 1
ATOM 861 C CA . GLN A 1 105 ? -9.502 3.450 7.770 1.00 96.19 105 GLN A CA 1
ATOM 862 C C . GLN A 1 105 ? -8.033 3.060 7.612 1.00 96.19 105 GLN A C 1
ATOM 864 O O . GLN A 1 105 ? -7.542 2.973 6.488 1.00 96.19 105 GLN A O 1
ATOM 869 N N . GLN A 1 106 ? -7.347 2.758 8.714 1.00 97.38 106 GLN A N 1
ATOM 870 C CA . GLN A 1 106 ? -5.949 2.353 8.663 1.00 97.38 106 GLN A CA 1
ATOM 871 C C . GLN A 1 106 ? -5.755 1.009 7.958 1.00 97.38 106 GLN A C 1
ATOM 873 O O . GLN A 1 106 ? -4.790 0.856 7.211 1.00 97.38 106 GLN A O 1
ATOM 878 N N . LEU A 1 107 ? -6.679 0.057 8.126 1.00 96.12 107 LEU A N 1
ATOM 879 C CA . LEU A 1 107 ? -6.674 -1.187 7.352 1.00 96.12 107 LEU A CA 1
ATOM 880 C C . LEU A 1 107 ? -6.687 -0.896 5.843 1.00 96.12 107 LEU A C 1
ATOM 882 O O . LEU A 1 107 ? -5.840 -1.404 5.112 1.00 96.12 107 LEU A O 1
ATOM 886 N N . LYS A 1 108 ? -7.575 0.000 5.387 1.00 96.06 108 LYS A N 1
ATOM 887 C CA . LYS A 1 108 ? -7.625 0.424 3.977 1.00 96.06 108 LYS A CA 1
ATOM 888 C C . LYS A 1 108 ? -6.336 1.111 3.522 1.00 96.06 108 LYS A C 1
ATOM 890 O O . LYS A 1 108 ? -5.917 0.925 2.382 1.00 96.06 108 LYS A O 1
ATOM 895 N N . VAL A 1 109 ? -5.685 1.890 4.391 1.00 97.69 109 VAL A N 1
ATOM 896 C CA . VAL A 1 109 ? -4.372 2.486 4.089 1.00 97.69 109 VAL A CA 1
ATOM 897 C C . VAL A 1 109 ? -3.328 1.392 3.871 1.00 97.69 109 VAL A C 1
ATOM 899 O O . VAL A 1 109 ? -2.595 1.458 2.889 1.00 97.69 109 VAL A O 1
ATOM 902 N N . VAL A 1 110 ? -3.273 0.368 4.729 1.00 98.00 110 VAL A N 1
ATOM 90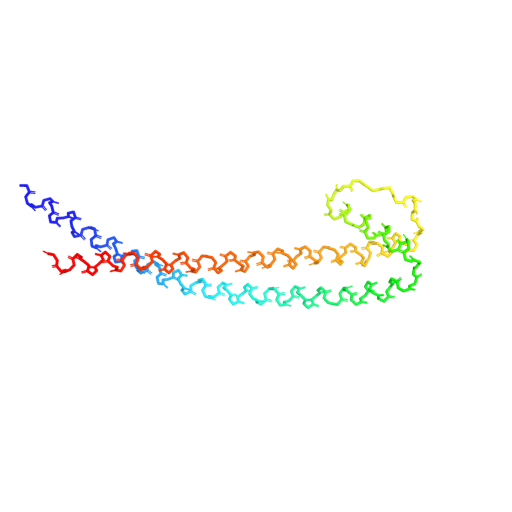3 C CA . VAL A 1 110 ? -2.352 -0.770 4.555 1.00 98.00 110 VAL A CA 1
ATOM 904 C C . VAL A 1 110 ? -2.605 -1.482 3.225 1.00 98.00 110 VAL A C 1
ATOM 906 O O . VAL A 1 110 ? -1.655 -1.724 2.483 1.00 98.00 110 VAL A O 1
ATOM 909 N N . GLU A 1 111 ? -3.867 -1.762 2.890 1.00 97.25 111 GLU A N 1
ATOM 910 C CA . GLU A 1 111 ? -4.247 -2.379 1.612 1.00 97.25 111 GLU A CA 1
ATOM 911 C C . GLU A 1 111 ? -3.814 -1.529 0.409 1.00 97.25 111 GLU A C 1
ATOM 913 O O . GLU A 1 111 ? -3.269 -2.054 -0.563 1.00 97.25 111 GLU A O 1
ATOM 918 N N . LEU A 1 112 ? -4.015 -0.210 0.472 1.00 97.75 112 LEU A N 1
ATOM 919 C CA . LEU A 1 112 ? -3.591 0.713 -0.578 1.00 97.75 112 LEU A CA 1
ATOM 920 C C . LEU A 1 112 ? -2.066 0.719 -0.738 1.00 97.75 112 LEU A C 1
ATOM 922 O O . LEU A 1 112 ? -1.572 0.608 -1.858 1.00 97.75 112 LEU A O 1
ATOM 926 N N . ARG A 1 113 ? -1.312 0.807 0.366 1.00 98.00 113 ARG A N 1
ATOM 927 C CA . ARG A 1 113 ? 0.159 0.790 0.321 1.00 98.00 113 ARG A CA 1
ATOM 928 C C . ARG A 1 113 ? 0.700 -0.533 -0.210 1.00 98.00 113 ARG A C 1
ATOM 930 O O . ARG A 1 113 ? 1.687 -0.523 -0.938 1.00 98.00 113 ARG A O 1
ATOM 937 N N . GLN A 1 114 ? 0.041 -1.651 0.098 1.00 97.94 114 GLN A N 1
ATOM 938 C CA . GLN A 1 114 ? 0.394 -2.950 -0.474 1.00 97.94 114 GLN A CA 1
ATOM 939 C C . GLN A 1 114 ? 0.227 -2.949 -2.000 1.00 97.94 114 GLN A C 1
ATOM 941 O O . GLN A 1 114 ? 1.162 -3.312 -2.707 1.00 97.94 114 GLN A O 1
ATOM 946 N N . LYS A 1 115 ? -0.901 -2.437 -2.512 1.00 97.94 115 LYS A N 1
ATOM 947 C CA . LYS A 1 115 ? -1.128 -2.295 -3.962 1.00 97.94 115 LYS A CA 1
ATOM 948 C C . LYS A 1 115 ? -0.090 -1.396 -4.638 1.00 97.94 115 LYS A C 1
ATOM 950 O O . LYS A 1 115 ? 0.365 -1.713 -5.731 1.00 97.94 115 LYS A O 1
ATOM 955 N N . GLU A 1 116 ? 0.291 -0.284 -4.007 1.00 96.50 116 GLU A N 1
ATOM 956 C CA . GLU A 1 116 ? 1.337 0.609 -4.531 1.00 96.50 116 GLU A CA 1
ATOM 957 C C . GLU A 1 116 ? 2.686 -0.110 -4.670 1.00 96.50 116 GLU A C 1
ATOM 959 O O . GLU A 1 116 ? 3.354 0.024 -5.693 1.00 96.50 116 GLU A O 1
ATOM 964 N N . PHE A 1 117 ? 3.080 -0.893 -3.667 1.00 98.00 117 PHE A N 1
ATOM 965 C CA . PHE A 1 117 ? 4.316 -1.676 -3.698 1.00 98.00 117 PHE A CA 1
ATOM 966 C C . PHE A 1 117 ? 4.297 -2.768 -4.767 1.00 98.00 117 PHE A C 1
ATOM 968 O O . PHE A 1 117 ? 5.272 -2.913 -5.507 1.00 98.00 117 PHE A O 1
ATOM 975 N N . ASP A 1 118 ? 3.188 -3.498 -4.883 1.00 98.00 118 ASP A N 1
ATOM 976 C CA . ASP A 1 118 ? 3.034 -4.539 -5.899 1.00 98.00 118 ASP A CA 1
ATOM 977 C C . ASP A 1 118 ? 3.099 -3.932 -7.313 1.00 98.00 118 ASP A C 1
ATOM 979 O O . ASP A 1 118 ? 3.784 -4.464 -8.186 1.00 98.00 118 ASP A O 1
ATOM 983 N N . LEU A 1 119 ? 2.507 -2.749 -7.515 1.00 98.00 119 LEU A N 1
ATOM 984 C CA . LEU A 1 119 ? 2.605 -2.006 -8.774 1.00 98.00 119 LEU A CA 1
ATOM 985 C C . LEU A 1 119 ? 4.045 -1.569 -9.096 1.00 98.00 119 LEU A C 1
ATOM 987 O O . LEU A 1 119 ? 4.449 -1.572 -10.259 1.00 98.00 119 LEU A O 1
ATOM 991 N N . VAL A 1 120 ? 4.839 -1.167 -8.098 1.00 98.06 120 VAL A N 1
ATOM 992 C CA . VAL A 1 120 ? 6.256 -0.830 -8.326 1.00 98.06 120 VAL A CA 1
ATOM 993 C C . VAL A 1 120 ? 7.045 -2.071 -8.747 1.00 98.06 120 VAL A C 1
ATOM 995 O O . VAL A 1 120 ? 7.843 -1.981 -9.680 1.00 98.06 120 VAL A O 1
ATOM 998 N N . LYS A 1 121 ? 6.794 -3.231 -8.128 1.00 97.88 121 LYS A N 1
ATOM 999 C CA . LYS A 1 121 ? 7.407 -4.502 -8.547 1.00 97.88 121 LYS A CA 1
ATOM 1000 C C . LYS A 1 121 ? 7.064 -4.854 -9.988 1.00 97.88 121 LYS A C 1
ATOM 1002 O O . LYS A 1 121 ? 7.966 -5.141 -10.769 1.00 97.88 121 LYS A O 1
ATOM 1007 N N . GLU A 1 122 ? 5.791 -4.749 -10.356 1.00 98.25 122 GLU A N 1
ATOM 1008 C CA . GLU A 1 122 ? 5.345 -4.993 -11.728 1.00 98.25 122 GLU A CA 1
ATOM 1009 C C . GLU A 1 122 ? 6.066 -4.070 -12.722 1.00 98.25 122 GLU A C 1
ATOM 1011 O O . GLU A 1 122 ? 6.584 -4.526 -13.741 1.00 98.25 122 GLU A O 1
ATOM 1016 N N . LYS A 1 123 ? 6.192 -2.774 -12.405 1.00 97.94 123 LYS A N 1
ATOM 1017 C CA . LYS A 1 123 ? 6.931 -1.821 -13.248 1.00 97.94 123 LYS A CA 1
ATOM 1018 C C . LYS A 1 123 ? 8.404 -2.189 -13.407 1.00 97.94 123 LYS A C 1
ATOM 1020 O O . LYS A 1 123 ? 8.943 -2.013 -14.497 1.00 97.94 123 LYS A O 1
ATOM 1025 N N . ILE A 1 124 ? 9.052 -2.697 -12.357 1.00 97.88 124 ILE A N 1
ATOM 1026 C CA . ILE A 1 124 ? 10.438 -3.186 -12.429 1.00 97.88 124 ILE A CA 1
ATOM 1027 C C . ILE A 1 124 ? 10.531 -4.371 -13.392 1.00 97.88 124 ILE A C 1
ATOM 1029 O O . ILE A 1 124 ? 11.392 -4.379 -14.271 1.00 97.88 124 ILE A O 1
ATOM 1033 N N . GLU A 1 125 ? 9.627 -5.343 -13.277 1.00 97.69 125 GLU A N 1
ATOM 1034 C CA . GLU A 1 125 ? 9.601 -6.515 -14.157 1.00 97.69 125 GLU A CA 1
ATOM 1035 C C . GLU A 1 125 ? 9.350 -6.136 -15.619 1.00 97.69 125 GLU A C 1
ATOM 1037 O O . GLU A 1 125 ? 10.020 -6.643 -16.521 1.00 97.69 125 GLU A O 1
ATOM 1042 N N . VAL A 1 126 ? 8.407 -5.224 -15.869 1.00 97.81 126 VAL A N 1
ATOM 1043 C CA . VAL A 1 126 ? 8.125 -4.710 -17.215 1.00 97.81 126 VAL A CA 1
ATOM 1044 C C . VAL A 1 126 ? 9.336 -3.962 -17.768 1.00 97.81 126 VAL A C 1
ATOM 1046 O O . VAL A 1 126 ? 9.741 -4.232 -18.896 1.00 97.81 126 VAL A O 1
ATOM 1049 N N . ASN A 1 127 ? 9.964 -3.082 -16.983 1.00 97.69 127 ASN A N 1
ATOM 1050 C CA . ASN A 1 127 ? 11.164 -2.358 -17.406 1.00 97.69 127 ASN A CA 1
ATOM 1051 C C . ASN A 1 127 ? 12.315 -3.315 -17.756 1.00 97.69 127 ASN A C 1
ATOM 1053 O O . ASN A 1 127 ? 12.978 -3.131 -18.773 1.00 97.69 127 ASN A O 1
ATOM 1057 N N . ALA A 1 128 ? 12.512 -4.377 -16.968 1.00 96.75 128 ALA A N 1
ATOM 1058 C CA . ALA A 1 128 ? 13.512 -5.402 -17.254 1.00 96.75 128 ALA A CA 1
ATOM 1059 C C . ALA A 1 128 ? 13.221 -6.148 -18.568 1.00 96.75 128 ALA A C 1
ATOM 1061 O O . ALA A 1 128 ? 14.131 -6.357 -19.369 1.00 96.75 128 ALA A O 1
ATOM 1062 N N . LYS A 1 129 ? 11.956 -6.504 -18.833 1.00 97.00 129 LYS A N 1
ATOM 1063 C CA . LYS A 1 129 ? 11.547 -7.128 -20.105 1.00 97.00 129 LYS A CA 1
ATOM 1064 C C . LYS A 1 129 ? 11.808 -6.201 -21.294 1.00 97.00 129 LYS A C 1
ATOM 1066 O O . LYS A 1 129 ? 12.388 -6.638 -22.282 1.00 97.00 129 LYS A O 1
ATOM 1071 N N . VAL A 1 130 ? 11.430 -4.927 -21.183 1.00 95.69 130 VAL A N 1
ATOM 1072 C CA . VAL A 1 130 ? 11.648 -3.919 -22.235 1.00 95.69 130 VAL A CA 1
ATOM 1073 C C . VAL A 1 130 ? 13.141 -3.703 -22.495 1.00 95.69 130 VAL A C 1
ATOM 1075 O O . VAL A 1 130 ? 13.563 -3.686 -23.649 1.00 95.69 130 VAL A O 1
ATOM 1078 N N . TYR A 1 131 ? 13.957 -3.616 -21.441 1.00 96.06 131 TYR A N 1
ATOM 1079 C CA . TYR A 1 131 ? 15.411 -3.522 -21.570 1.00 96.06 131 TYR A CA 1
ATOM 1080 C C . TYR A 1 131 ? 15.993 -4.708 -22.347 1.00 96.06 131 TYR A C 1
ATOM 1082 O O . TYR A 1 131 ? 16.782 -4.513 -23.269 1.00 96.06 131 TYR A O 1
ATOM 1090 N N . MET A 1 132 ? 15.579 -5.935 -22.009 1.00 95.69 132 MET A N 1
ATOM 1091 C CA . MET A 1 132 ? 16.063 -7.140 -22.686 1.00 95.69 132 MET A CA 1
ATOM 1092 C C . MET A 1 132 ? 15.692 -7.168 -24.170 1.00 95.69 132 MET A C 1
ATOM 1094 O O . MET A 1 132 ? 16.531 -7.563 -24.974 1.00 95.69 132 MET A O 1
ATOM 1098 N N . LEU A 1 133 ? 14.494 -6.704 -24.543 1.00 93.94 133 LEU A N 1
ATOM 1099 C CA . LEU A 1 133 ? 14.088 -6.596 -25.949 1.00 93.94 133 LEU A CA 1
ATOM 1100 C C . LEU A 1 133 ? 15.008 -5.645 -26.723 1.00 93.94 133 LEU A C 1
ATOM 1102 O O . LEU A 1 133 ? 15.598 -6.042 -27.724 1.00 93.94 133 LEU A O 1
ATOM 1106 N N . TYR A 1 134 ? 15.212 -4.423 -26.223 1.00 92.25 134 TYR A N 1
ATOM 1107 C CA . TYR A 1 134 ? 16.098 -3.464 -26.891 1.00 92.25 134 TYR A CA 1
ATOM 1108 C C . TYR A 1 134 ? 17.556 -3.921 -26.926 1.00 92.25 134 TYR A C 1
ATOM 1110 O O . TYR A 1 134 ? 18.275 -3.608 -27.876 1.00 92.25 134 TYR A O 1
ATOM 1118 N N . LYS A 1 135 ? 18.001 -4.667 -25.911 1.00 91.94 135 LYS A N 1
ATOM 1119 C CA . LYS A 1 135 ? 19.356 -5.213 -25.862 1.00 91.94 135 LYS A CA 1
ATOM 1120 C C . LYS A 1 135 ? 19.554 -6.303 -26.916 1.00 91.94 135 LYS A C 1
ATOM 1122 O O . LYS A 1 135 ? 20.523 -6.238 -27.662 1.00 91.94 135 LYS A O 1
ATOM 1127 N N . GLN A 1 136 ? 18.612 -7.238 -27.030 1.00 90.75 136 GLN A N 1
ATOM 1128 C CA . GLN A 1 136 ? 18.635 -8.284 -28.059 1.00 90.75 136 GLN A CA 1
ATOM 1129 C C . GLN A 1 136 ? 18.583 -7.695 -29.472 1.00 90.75 136 GLN A C 1
ATOM 1131 O O . GLN A 1 136 ? 19.323 -8.124 -30.355 1.00 90.75 136 GLN A O 1
ATOM 1136 N N . GLU A 1 137 ? 17.743 -6.682 -29.695 1.00 85.88 137 GLU A N 1
ATOM 1137 C CA . GLU A 1 137 ? 17.701 -5.971 -30.975 1.00 85.88 137 GLU A CA 1
ATOM 1138 C C . GLU A 1 137 ? 19.037 -5.285 -31.290 1.00 85.88 137 GLU A C 1
ATOM 1140 O O . GLU A 1 137 ? 19.488 -5.314 -32.434 1.00 85.88 137 GLU A O 1
ATOM 1145 N N . ALA A 1 138 ? 19.676 -4.655 -30.300 1.00 82.56 138 ALA A N 1
ATOM 1146 C CA . ALA A 1 138 ? 20.967 -4.000 -30.489 1.00 82.56 138 ALA A CA 1
ATOM 1147 C C . ALA A 1 138 ? 22.077 -5.003 -30.848 1.00 82.56 138 ALA A C 1
ATOM 1149 O O . ALA A 1 138 ? 22.834 -4.740 -31.775 1.00 82.56 138 ALA A O 1
ATOM 1150 N N . GLU A 1 139 ? 22.127 -6.151 -30.166 1.00 83.75 139 GLU A N 1
ATOM 1151 C CA . GLU A 1 139 ? 23.111 -7.216 -30.412 1.00 83.75 139 GLU A CA 1
ATOM 1152 C C . GLU A 1 139 ? 22.920 -7.854 -31.801 1.00 83.75 139 GLU A C 1
ATOM 1154 O O . GLU A 1 139 ? 23.865 -7.950 -32.574 1.00 83.75 139 GLU A O 1
ATOM 1159 N N . THR A 1 140 ? 21.683 -8.192 -32.177 1.00 78.81 140 THR A N 1
ATOM 1160 C CA . THR A 1 140 ? 21.381 -8.814 -33.486 1.00 78.81 140 THR A CA 1
ATOM 1161 C C . THR A 1 140 ? 21.638 -7.903 -34.690 1.00 78.81 140 THR A C 1
ATOM 1163 O O . THR A 1 140 ? 21.917 -8.393 -35.783 1.00 78.81 140 THR A O 1
ATOM 1166 N N . ALA A 1 141 ? 21.555 -6.584 -34.510 1.00 67.62 141 ALA A N 1
ATOM 1167 C CA . ALA A 1 141 ? 21.816 -5.620 -35.576 1.00 67.62 141 ALA A CA 1
ATOM 1168 C C . ALA A 1 141 ? 23.294 -5.240 -35.737 1.00 67.62 141 ALA A C 1
ATOM 1170 O O . ALA A 1 141 ? 23.633 -4.661 -36.761 1.00 67.62 141 ALA A O 1
ATOM 1171 N N . ASP A 1 142 ? 24.153 -5.520 -34.754 1.00 60.31 142 ASP A N 1
ATOM 1172 C CA . ASP A 1 142 ? 25.602 -5.326 -34.899 1.00 60.31 142 ASP A CA 1
ATOM 1173 C C . ASP A 1 142 ? 26.284 -6.545 -35.573 1.00 60.31 142 ASP A C 1
ATOM 1175 O O . ASP A 1 142 ? 27.404 -6.412 -36.064 1.00 60.31 142 ASP A O 1
ATOM 1179 N N . ASP A 1 143 ? 25.590 -7.690 -35.664 1.00 56.00 143 ASP A N 1
ATOM 1180 C CA . ASP A 1 143 ? 26.040 -8.931 -36.328 1.00 56.00 143 ASP A CA 1
ATOM 1181 C C . ASP A 1 143 ? 25.576 -9.077 -37.802 1.00 56.00 143 ASP A C 1
ATOM 1183 O O . ASP A 1 143 ? 25.924 -10.063 -38.460 1.00 56.00 143 ASP A O 1
ATOM 1187 N N . SER A 1 144 ? 24.775 -8.133 -38.322 1.00 50.34 144 SER A N 1
ATOM 1188 C CA . SER A 1 144 ? 24.198 -8.137 -39.688 1.00 50.34 144 SER A CA 1
ATOM 1189 C C . SER A 1 144 ? 24.908 -7.160 -40.628 1.00 50.34 144 SER A C 1
ATOM 1191 O O . SER A 1 144 ? 25.029 -7.489 -41.832 1.00 50.34 144 SER A O 1
#

Radius of gyration: 26.94 Å; Cα contacts (8 Å, |Δi|>4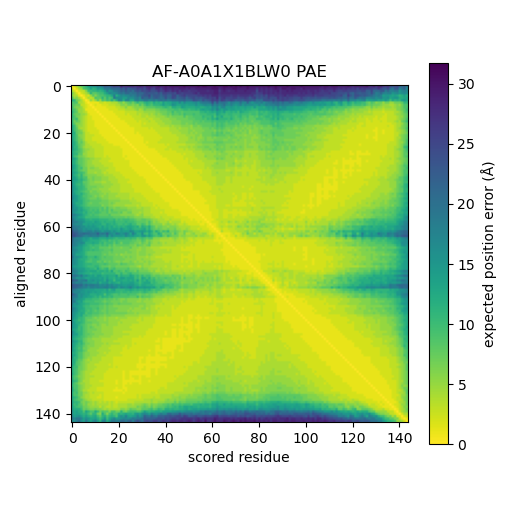): 85; chains: 1; bounding box: 56×17×80 Å

pLDDT: mean 91.02, std 10.0, range [50.34, 98.25]

Secondary structure (DSSP, 8-state):
-HHHHHHHHHHHHHHHHHHHHHHHHHHHHHHHHHHHHHHHHHHHHHHHHHHHHHHHHHHTTS-HHHHHHHHHHHHHHHTT----GGGS-HHHHHHIIIIIHHHHHHHHHHHHHHHHHHHHHHHHHHHHHHHHHHHHHHHHHH--